Protein AF-A0A6A4ZWC2-F1 (afdb_monomer)

Organism: Aphanomyces astaci (NCBI:txid112090)

Solvent-accessible surface area (backbone atoms only — not comparable to full-atom values): 9325 Å² total; per-residue (Å²): 137,60,85,49,55,24,35,71,86,77,40,68,60,72,75,47,52,62,53,28,52,52,48,40,60,78,21,72,72,40,67,67,49,35,53,50,53,53,49,51,32,56,77,72,39,47,60,57,51,51,50,51,54,50,31,68,76,71,34,64,69,55,49,57,56,61,68,74,44,53,74,40,54,51,67,60,53,54,50,51,54,52,50,51,53,50,51,52,51,53,51,52,51,51,52,53,52,52,53,52,52,52,57,62,71,66,62,87,65,88,87,85,83,90,81,89,80,89,80,88,84,81,91,81,88,81,91,82,86,85,87,82,89,81,80,90,83,82,89,80,86,80,84,83,84,133

Sequence (146 aa):
DLGIPIYDLMYVHFKDVPRALVQRVLAEGSREKHAEITRIMEEKGINKQFDEMWFRTHGKKHQRALVQKERSPLREYSSALIIQRFLGKARLERTRRLSKSVAYDGSTKLAHPSSSQQSHRSRGEDEGDDGGCTDDQGAQEQPPPS

Foldseek 3Di:
DQQFKDWQLHDTDPLSVVVSVVLCVQQVNPPVSSVVVVVVCVVVVVVVVSVVVVCVVVHPVVVVVRVPTDIDGPVVSVVVVVVVVVVVVVVVVVVVVVVVVVVVVPPPDDDDDDDDDDDDDDDDDDDDDDDDDDDDDDDDDDDDDD

Structure (mmCIF, N/CA/C/O backbone):
data_AF-A0A6A4ZWC2-F1
#
_entry.id   AF-A0A6A4ZWC2-F1
#
loop_
_atom_site.group_PDB
_atom_site.id
_atom_site.type_symbol
_atom_site.label_atom_id
_atom_site.label_alt_id
_atom_site.label_comp_id
_atom_site.label_asym_id
_atom_site.label_entity_id
_atom_site.label_seq_id
_atom_site.pdbx_PDB_ins_code
_atom_site.Cartn_x
_atom_site.Cartn_y
_atom_site.Cartn_z
_atom_site.occupancy
_atom_site.B_iso_or_equiv
_atom_site.auth_seq_id
_atom_site.auth_comp_id
_atom_site.auth_asym_id
_atom_site.auth_atom_id
_atom_site.pdbx_PDB_model_num
ATOM 1 N N . ASP A 1 1 ? -0.376 -13.345 0.880 1.00 74.31 1 ASP A N 1
ATOM 2 C CA . ASP A 1 1 ? -0.376 -11.888 1.090 1.00 74.31 1 ASP A CA 1
ATOM 3 C C . ASP A 1 1 ? 0.117 -11.267 -0.205 1.00 74.31 1 ASP A C 1
ATOM 5 O O . ASP A 1 1 ? 0.890 -11.937 -0.874 1.00 74.31 1 ASP A O 1
ATOM 9 N N . LEU A 1 2 ? -0.395 -10.104 -0.599 1.00 79.94 2 LEU A N 1
ATOM 10 C CA . LEU A 1 2 ? -0.057 -9.444 -1.869 1.00 79.94 2 LEU A CA 1
ATOM 11 C C . LEU A 1 2 ? 0.970 -8.314 -1.696 1.00 79.94 2 LEU A C 1
ATOM 13 O O . LEU A 1 2 ? 1.425 -7.761 -2.687 1.00 79.94 2 LEU A O 1
ATOM 17 N N . GLY A 1 3 ? 1.310 -7.939 -0.455 1.00 82.56 3 GLY A N 1
ATOM 18 C CA . GLY A 1 3 ? 2.323 -6.906 -0.196 1.00 82.56 3 GLY A CA 1
ATOM 19 C C . GLY A 1 3 ? 1.956 -5.513 -0.726 1.00 82.56 3 GLY A C 1
ATOM 20 O O . GLY A 1 3 ? 2.836 -4.687 -0.949 1.00 82.56 3 GLY A O 1
ATOM 21 N N . ILE A 1 4 ? 0.666 -5.250 -0.951 1.00 88.06 4 ILE A N 1
ATOM 22 C CA . ILE A 1 4 ? 0.180 -3.973 -1.477 1.00 88.06 4 ILE A CA 1
ATOM 23 C C . ILE A 1 4 ? 0.159 -2.933 -0.341 1.00 88.06 4 ILE A C 1
ATOM 25 O O . ILE A 1 4 ? -0.474 -3.190 0.691 1.00 88.06 4 ILE A O 1
ATOM 29 N N . PRO A 1 5 ? 0.814 -1.768 -0.506 1.00 88.06 5 PRO A N 1
ATOM 30 C CA . PRO A 1 5 ? 0.767 -0.693 0.478 1.00 88.06 5 PRO A CA 1
ATOM 31 C C . PRO A 1 5 ? -0.582 0.036 0.455 1.00 88.06 5 PRO A C 1
ATOM 33 O O . PRO A 1 5 ? -1.146 0.297 -0.612 1.00 88.06 5 PRO A O 1
ATOM 36 N N . ILE A 1 6 ? -1.066 0.410 1.640 1.00 88.69 6 ILE A N 1
ATOM 37 C CA . ILE A 1 6 ? -2.195 1.326 1.811 1.00 88.69 6 ILE A CA 1
ATOM 38 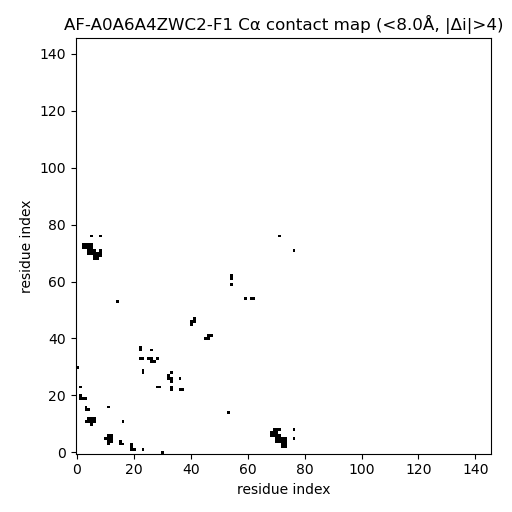C C . ILE A 1 6 ? -1.656 2.732 2.042 1.00 88.69 6 ILE A C 1
ATOM 40 O O . ILE A 1 6 ? -0.840 2.956 2.936 1.00 88.69 6 ILE A O 1
ATOM 44 N N . TYR A 1 7 ? -2.163 3.668 1.253 1.00 88.94 7 TYR A N 1
ATOM 45 C CA . TYR A 1 7 ? -1.898 5.093 1.330 1.00 88.94 7 TYR A CA 1
ATOM 46 C C . TYR A 1 7 ? -3.019 5.811 2.078 1.00 88.94 7 TYR A C 1
ATOM 48 O O . TYR A 1 7 ? -4.201 5.552 1.826 1.00 88.94 7 TYR A O 1
ATOM 56 N N . ASP A 1 8 ? -2.646 6.723 2.975 1.00 87.25 8 ASP A N 1
ATOM 57 C CA . ASP A 1 8 ? -3.573 7.520 3.798 1.00 87.25 8 ASP A CA 1
ATOM 58 C C . ASP A 1 8 ? -4.635 6.660 4.501 1.00 87.25 8 ASP A C 1
ATOM 60 O O . ASP A 1 8 ? -5.785 7.065 4.660 1.00 87.25 8 ASP A O 1
ATOM 64 N N . LEU A 1 9 ? -4.257 5.425 4.855 1.00 83.69 9 LEU A N 1
ATOM 65 C CA . LEU A 1 9 ? -5.108 4.457 5.549 1.00 83.69 9 LEU A CA 1
ATOM 66 C C . LEU A 1 9 ? -6.433 4.135 4.826 1.00 83.69 9 LEU A C 1
ATOM 68 O O . LEU A 1 9 ? -7.354 3.606 5.442 1.00 83.69 9 LEU A O 1
ATOM 72 N N . MET A 1 10 ? -6.555 4.453 3.535 1.00 85.25 10 MET A N 1
ATOM 73 C CA . MET A 1 10 ? -7.828 4.335 2.813 1.00 85.25 10 MET A CA 1
ATOM 74 C C . MET A 1 10 ? -7.674 3.908 1.356 1.00 85.25 10 MET A C 1
ATOM 76 O O . MET A 1 10 ? -8.558 3.246 0.815 1.00 85.25 10 MET A O 1
ATOM 80 N N . TYR A 1 11 ? -6.559 4.249 0.714 1.00 87.81 11 TYR A N 1
ATOM 81 C CA . TYR A 1 11 ? -6.395 4.071 -0.723 1.00 87.81 11 TYR A CA 1
ATOM 82 C C . TYR A 1 11 ? -5.279 3.096 -1.062 1.00 87.81 11 TYR A C 1
ATOM 84 O O . TYR A 1 11 ? -4.259 3.023 -0.390 1.00 87.81 11 TYR A O 1
ATOM 92 N N . VAL A 1 12 ? -5.436 2.396 -2.178 1.00 90.44 12 VAL A N 1
ATOM 93 C CA . VAL A 1 12 ? -4.344 1.676 -2.832 1.00 90.44 12 VAL A CA 1
ATOM 94 C C . VAL A 1 12 ? -4.002 2.422 -4.109 1.00 90.44 12 VAL A C 1
ATOM 96 O O . VAL A 1 12 ? -4.892 2.855 -4.841 1.00 90.44 12 VAL A O 1
ATOM 99 N N . HIS A 1 13 ? -2.713 2.580 -4.395 1.00 90.81 13 HIS A N 1
ATOM 100 C CA . HIS A 1 13 ? -2.304 3.199 -5.644 1.00 90.81 13 HIS A CA 1
ATOM 101 C C . HIS A 1 13 ? -2.423 2.201 -6.797 1.00 90.81 13 HIS A C 1
ATOM 103 O O . HIS A 1 13 ? -1.943 1.071 -6.708 1.00 90.81 13 HIS A O 1
ATOM 109 N N . PHE A 1 14 ? -3.012 2.637 -7.912 1.00 90.75 14 PHE A N 1
ATOM 110 C CA . PHE A 1 14 ? -3.343 1.755 -9.032 1.00 90.75 14 PHE A CA 1
ATOM 111 C C . PHE A 1 14 ? -2.145 0.938 -9.533 1.00 90.75 14 PHE A C 1
ATOM 113 O O . PHE A 1 14 ? -2.287 -0.262 -9.705 1.00 90.75 14 PHE A O 1
ATOM 120 N N . LYS A 1 15 ? -0.951 1.538 -9.668 1.00 90.88 15 LYS A N 1
ATOM 121 C CA . LYS A 1 15 ? 0.281 0.841 -10.104 1.00 90.88 15 LYS A CA 1
ATOM 122 C C . LYS A 1 15 ? 0.669 -0.374 -9.245 1.00 90.88 15 LYS A C 1
ATOM 124 O O . LYS A 1 15 ? 1.327 -1.289 -9.734 1.00 90.88 15 LYS A O 1
ATOM 129 N N . ASP A 1 16 ? 0.299 -0.370 -7.965 1.00 91.12 16 ASP A N 1
ATOM 130 C CA . ASP A 1 16 ? 0.708 -1.399 -7.010 1.00 91.12 16 ASP A CA 1
ATOM 131 C C . ASP A 1 16 ? -0.147 -2.667 -7.144 1.00 91.12 16 ASP A C 1
ATOM 133 O O . ASP A 1 16 ? 0.334 -3.764 -6.865 1.00 91.12 16 ASP A O 1
ATOM 137 N N . VAL A 1 17 ? -1.379 -2.540 -7.650 1.00 92.31 17 VAL A N 1
ATOM 138 C CA . VAL A 1 17 ? -2.311 -3.660 -7.850 1.00 92.31 17 VAL A CA 1
ATOM 139 C C . VAL A 1 17 ? -1.844 -4.635 -8.942 1.00 92.31 17 VAL A C 1
ATOM 141 O O . VAL A 1 17 ? -1.637 -5.806 -8.619 1.00 92.31 17 VAL A O 1
ATOM 144 N N . PRO A 1 18 ? -1.626 -4.227 -10.211 1.00 92.50 18 PRO A N 1
ATOM 145 C CA . PRO A 1 18 ? -1.188 -5.150 -11.251 1.00 92.50 18 PRO A CA 1
ATOM 146 C C . PRO A 1 18 ? 0.207 -5.707 -10.947 1.00 92.50 18 PRO A C 1
ATOM 148 O O . PRO A 1 18 ? 0.443 -6.891 -11.172 1.00 92.50 18 PRO A O 1
ATOM 151 N N . ARG A 1 19 ? 1.104 -4.907 -10.348 1.00 92.38 19 ARG A N 1
ATOM 152 C CA . ARG A 1 19 ? 2.430 -5.366 -9.905 1.00 92.38 19 ARG A CA 1
ATOM 153 C C . ARG A 1 19 ? 2.324 -6.525 -8.911 1.00 92.38 19 ARG A C 1
ATOM 155 O O . ARG A 1 19 ? 2.962 -7.557 -9.109 1.00 92.38 19 ARG A O 1
ATOM 162 N N . ALA A 1 20 ? 1.489 -6.385 -7.884 1.00 92.12 20 ALA A N 1
ATOM 163 C CA . ALA A 1 20 ? 1.277 -7.432 -6.889 1.00 92.12 20 ALA A CA 1
ATOM 164 C C . ALA A 1 20 ? 0.589 -8.679 -7.469 1.00 92.12 20 ALA A C 1
ATOM 166 O O . ALA A 1 20 ? 0.921 -9.805 -7.097 1.00 92.12 20 ALA A O 1
ATOM 167 N N . LEU A 1 21 ? -0.352 -8.504 -8.403 1.00 92.94 21 LEU A N 1
ATOM 168 C CA . LEU A 1 21 ? -0.997 -9.628 -9.084 1.00 92.94 21 LEU A 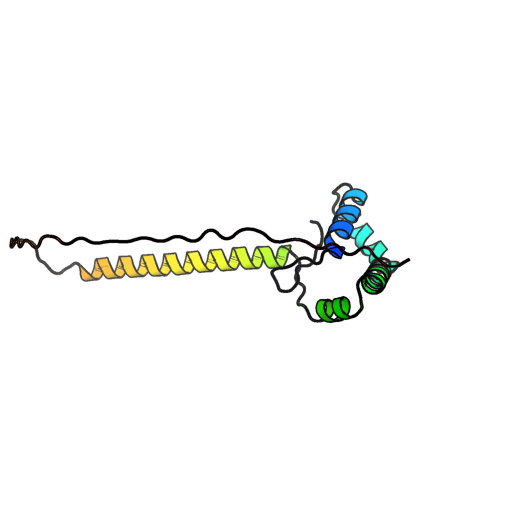CA 1
ATOM 169 C C . LEU A 1 21 ? 0.004 -10.430 -9.923 1.00 92.94 21 LEU A C 1
ATOM 171 O O . LEU A 1 21 ? 0.023 -11.655 -9.826 1.00 92.94 21 LEU A O 1
ATOM 175 N N . VAL A 1 22 ? 0.881 -9.757 -10.672 1.00 92.88 22 VAL A N 1
ATOM 176 C CA . VAL A 1 22 ? 1.951 -10.413 -11.439 1.00 92.88 22 VAL A CA 1
ATOM 177 C C . VAL A 1 22 ? 2.901 -11.167 -10.510 1.00 92.88 22 VAL A C 1
ATOM 179 O O . VAL A 1 22 ? 3.161 -12.346 -10.736 1.00 92.88 22 VAL A O 1
ATOM 182 N N . GLN A 1 23 ? 3.361 -10.538 -9.423 1.00 92.38 23 GLN A N 1
ATOM 183 C CA . GLN A 1 23 ? 4.217 -11.200 -8.429 1.00 92.38 23 GLN A CA 1
ATOM 184 C C . GLN A 1 23 ? 3.551 -12.447 -7.836 1.00 92.38 23 GLN A C 1
ATOM 186 O O . GLN A 1 23 ? 4.202 -13.478 -7.688 1.00 92.38 23 GLN A O 1
ATOM 191 N N . ARG A 1 24 ? 2.245 -12.396 -7.549 1.00 92.12 24 ARG A N 1
ATOM 192 C CA . ARG A 1 24 ? 1.491 -13.552 -7.047 1.00 92.12 24 ARG A CA 1
ATOM 193 C C . ARG A 1 24 ? 1.403 -14.692 -8.055 1.00 92.12 24 ARG A C 1
ATOM 195 O O . ARG A 1 24 ? 1.511 -15.845 -7.640 1.00 92.12 24 ARG A O 1
ATOM 202 N N . VAL A 1 25 ? 1.165 -14.379 -9.329 1.00 93.75 25 VAL A N 1
ATOM 203 C CA . VAL A 1 25 ? 1.107 -15.379 -10.405 1.00 93.75 25 VAL A CA 1
ATOM 204 C C . VAL A 1 25 ? 2.472 -16.041 -10.571 1.00 93.75 25 VAL A C 1
ATOM 206 O O . VAL A 1 25 ? 2.547 -17.264 -10.550 1.00 93.75 25 VAL A O 1
ATOM 209 N N . LEU A 1 26 ? 3.551 -15.252 -10.624 1.00 92.44 26 LEU A N 1
ATOM 210 C CA . LEU A 1 26 ? 4.926 -15.762 -10.706 1.00 92.44 26 LEU A CA 1
ATOM 211 C C . LEU A 1 26 ? 5.325 -16.592 -9.480 1.00 92.44 26 LEU A C 1
ATOM 213 O O . LEU A 1 26 ? 6.068 -17.562 -9.590 1.00 92.44 26 LEU A O 1
ATOM 217 N N . ALA A 1 27 ? 4.821 -16.225 -8.304 1.00 93.38 27 ALA A N 1
ATOM 218 C CA . ALA A 1 27 ? 5.047 -16.973 -7.079 1.00 93.38 27 ALA A CA 1
ATOM 219 C C . ALA A 1 27 ? 4.193 -18.249 -6.976 1.00 93.38 27 ALA A C 1
ATOM 221 O O . ALA A 1 27 ? 4.378 -19.003 -6.021 1.00 93.38 27 ALA A O 1
ATOM 222 N N . GLU A 1 28 ? 3.234 -18.478 -7.884 1.00 92.44 28 GLU A N 1
ATOM 223 C CA . GLU A 1 28 ? 2.262 -19.587 -7.833 1.00 92.44 28 GLU A CA 1
ATOM 224 C C . GLU A 1 28 ? 1.524 -19.672 -6.479 1.00 92.44 28 GLU A C 1
ATOM 226 O O . GLU A 1 28 ? 1.126 -20.736 -6.010 1.00 92.44 28 GLU A O 1
ATOM 231 N N . GLY A 1 29 ? 1.379 -18.535 -5.792 1.00 84.94 29 GLY A N 1
ATOM 232 C CA . GLY A 1 29 ? 0.822 -18.468 -4.438 1.00 84.94 29 GLY A CA 1
ATOM 233 C C . GLY A 1 29 ? 1.761 -18.893 -3.294 1.00 84.94 29 GLY A C 1
ATOM 234 O O . GLY A 1 29 ? 1.368 -18.754 -2.133 1.00 84.94 29 GLY A O 1
ATOM 235 N N . SER A 1 30 ? 2.992 -19.341 -3.570 1.00 93.19 30 SER A N 1
ATOM 236 C CA . SER A 1 30 ? 3.996 -19.651 -2.541 1.00 93.19 30 SER A CA 1
ATOM 237 C C . SER A 1 30 ? 4.572 -18.383 -1.904 1.00 93.19 30 SER A C 1
ATOM 239 O O . SER A 1 30 ? 4.993 -17.448 -2.586 1.00 93.19 30 SER A O 1
ATOM 241 N N . ARG A 1 31 ? 4.630 -18.356 -0.566 1.00 89.44 31 ARG A N 1
ATOM 242 C CA . ARG A 1 31 ? 5.181 -17.218 0.192 1.00 89.44 31 ARG A CA 1
ATOM 243 C C . ARG A 1 31 ? 6.692 -17.082 0.044 1.00 89.44 31 ARG A C 1
ATOM 245 O O . ARG A 1 31 ? 7.181 -15.961 -0.018 1.00 89.44 31 ARG A O 1
ATOM 252 N N . GLU A 1 32 ? 7.406 -18.199 -0.013 1.00 92.88 32 GLU A N 1
ATOM 253 C CA . GLU A 1 32 ? 8.866 -18.216 -0.150 1.00 92.88 32 GLU A CA 1
ATOM 254 C C . GLU A 1 32 ? 9.276 -17.675 -1.520 1.00 92.88 32 GLU A C 1
ATOM 256 O O . GLU A 1 32 ? 10.081 -16.750 -1.602 1.00 92.88 32 GLU A O 1
ATOM 261 N N . LYS A 1 33 ? 8.619 -18.158 -2.587 1.00 92.88 33 LYS A N 1
ATOM 262 C CA . LYS A 1 33 ? 8.813 -17.636 -3.947 1.00 92.88 33 LYS A CA 1
ATOM 263 C C . LYS A 1 33 ? 8.486 -16.147 -4.019 1.00 92.88 33 LYS A C 1
ATOM 265 O O . LYS A 1 33 ? 9.232 -15.389 -4.624 1.00 92.88 33 LYS A O 1
ATOM 270 N N . HIS A 1 34 ? 7.399 -15.714 -3.379 1.00 92.19 34 HIS A N 1
ATOM 271 C CA . HIS A 1 34 ? 7.034 -14.299 -3.345 1.00 92.19 34 HIS A CA 1
ATOM 272 C C . HIS A 1 34 ? 8.113 -13.443 -2.669 1.00 92.19 34 HIS A C 1
ATOM 274 O O . HIS A 1 34 ? 8.453 -12.386 -3.190 1.00 92.19 34 HIS A O 1
ATOM 280 N N . ALA A 1 35 ? 8.651 -13.876 -1.525 1.00 91.69 35 ALA A N 1
ATOM 281 C CA . ALA A 1 35 ? 9.711 -13.148 -0.829 1.00 91.69 35 ALA A CA 1
ATOM 282 C C . ALA A 1 35 ? 10.985 -13.049 -1.683 1.00 91.69 35 ALA A C 1
ATOM 284 O O . ALA A 1 35 ? 11.579 -11.975 -1.775 1.00 91.69 35 ALA A O 1
ATOM 285 N N . GLU A 1 36 ? 11.352 -14.135 -2.365 1.00 94.06 36 GLU A N 1
ATOM 286 C CA . GLU A 1 36 ? 12.513 -14.157 -3.254 1.00 94.06 36 GLU A CA 1
ATO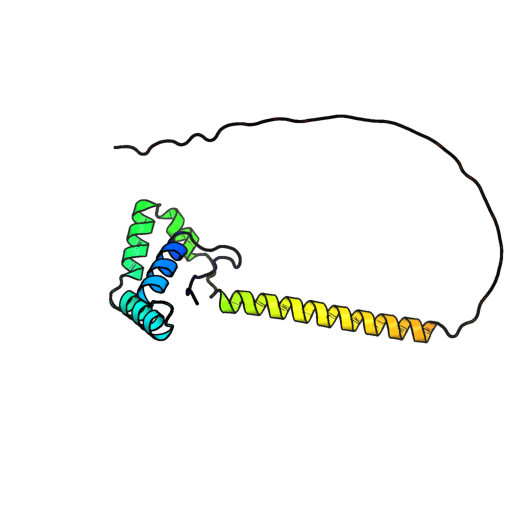M 287 C C . GLU A 1 36 ? 12.311 -13.261 -4.486 1.00 94.06 36 GLU A C 1
ATOM 289 O O . GLU A 1 36 ? 13.183 -12.463 -4.818 1.00 94.06 36 GLU A O 1
ATOM 294 N N . ILE A 1 37 ? 11.132 -13.298 -5.117 1.00 92.44 37 ILE A N 1
ATOM 295 C CA . ILE A 1 37 ? 10.787 -12.404 -6.233 1.00 92.44 37 ILE A CA 1
ATOM 296 C C . ILE A 1 37 ? 10.867 -10.939 -5.792 1.00 92.44 37 ILE A C 1
ATOM 298 O O . ILE A 1 37 ? 11.475 -10.126 -6.487 1.00 92.44 37 ILE A O 1
ATOM 302 N N . THR A 1 38 ? 10.290 -10.591 -4.637 1.00 91.12 38 THR A N 1
ATOM 303 C CA . THR A 1 38 ? 10.369 -9.229 -4.090 1.00 91.12 38 THR A CA 1
ATOM 304 C C . THR A 1 38 ? 11.824 -8.806 -3.891 1.00 91.12 38 THR A C 1
ATOM 306 O O . THR A 1 38 ? 12.210 -7.736 -4.363 1.00 91.12 38 THR A O 1
ATOM 309 N N . ARG A 1 39 ? 12.644 -9.663 -3.275 1.00 93.38 39 ARG A N 1
ATOM 310 C CA . ARG A 1 39 ? 14.067 -9.403 -3.037 1.00 93.38 39 ARG A CA 1
ATOM 311 C C . ARG A 1 39 ? 14.838 -9.187 -4.340 1.00 93.38 39 ARG A C 1
ATOM 313 O O . ARG A 1 39 ? 15.571 -8.209 -4.452 1.00 93.38 39 ARG A O 1
ATOM 320 N N . ILE A 1 40 ? 14.646 -10.051 -5.338 1.00 94.69 40 ILE A N 1
ATOM 321 C CA . ILE A 1 40 ? 15.296 -9.927 -6.651 1.00 94.69 40 ILE A CA 1
ATOM 322 C C . ILE A 1 40 ? 14.876 -8.621 -7.336 1.00 94.69 40 ILE A C 1
ATOM 324 O O . ILE A 1 40 ? 15.715 -7.915 -7.896 1.00 94.69 40 ILE A O 1
ATOM 328 N N . MET A 1 41 ? 13.590 -8.262 -7.281 1.00 92.62 41 MET A N 1
ATOM 329 C CA . MET A 1 41 ? 13.092 -7.016 -7.872 1.00 92.62 41 MET A CA 1
ATOM 330 C C . MET A 1 41 ? 13.671 -5.763 -7.205 1.00 92.62 41 MET A C 1
ATOM 332 O O . MET A 1 41 ? 13.861 -4.749 -7.8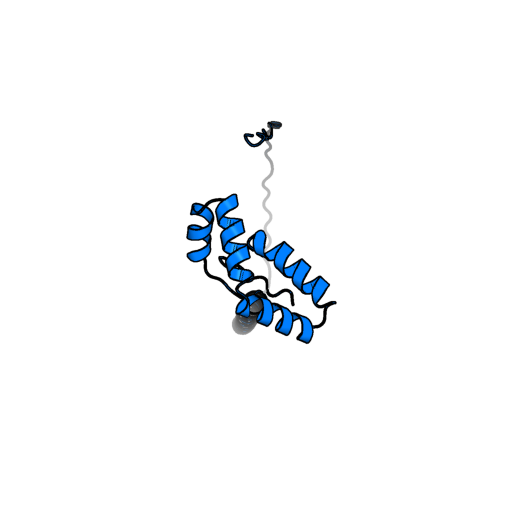82 1.00 92.62 41 MET A O 1
ATOM 336 N N . GLU A 1 42 ? 13.951 -5.817 -5.905 1.00 91.62 42 GLU A N 1
ATOM 337 C CA . GLU A 1 42 ? 14.627 -4.746 -5.173 1.00 91.62 42 GLU A CA 1
ATOM 338 C C . GLU A 1 42 ? 16.119 -4.686 -5.512 1.00 91.62 42 GLU A C 1
ATOM 340 O O . GLU A 1 42 ? 16.606 -3.622 -5.893 1.00 91.62 42 GLU A O 1
ATOM 345 N N . GLU A 1 43 ? 16.822 -5.821 -5.468 1.00 94.81 43 GLU A N 1
ATOM 346 C CA . GLU A 1 43 ? 18.257 -5.916 -5.769 1.00 94.81 43 GLU A CA 1
ATOM 347 C C . GLU A 1 43 ? 18.575 -5.445 -7.194 1.00 94.81 43 GLU A C 1
ATOM 349 O O . GLU A 1 43 ? 19.524 -4.696 -7.419 1.00 94.81 43 GLU A O 1
ATOM 354 N N . LYS A 1 44 ? 17.756 -5.849 -8.172 1.00 94.75 44 LYS A N 1
ATOM 355 C CA . LYS A 1 44 ? 17.916 -5.448 -9.577 1.00 94.75 44 LYS A CA 1
ATOM 356 C C . LYS A 1 44 ? 17.361 -4.053 -9.875 1.00 94.75 44 LYS A C 1
ATOM 358 O O . LYS A 1 44 ? 17.441 -3.600 -11.014 1.00 94.75 44 LYS A O 1
ATOM 363 N N . GLY A 1 45 ? 16.774 -3.370 -8.890 1.00 91.75 45 GLY A N 1
ATOM 364 C CA . GLY A 1 45 ? 16.193 -2.040 -9.067 1.00 91.75 45 GLY A CA 1
ATOM 365 C C . GLY A 1 45 ? 14.959 -2.002 -9.979 1.00 91.75 45 GLY A C 1
ATOM 366 O O . GLY A 1 45 ? 14.556 -0.920 -10.406 1.00 91.75 45 GLY A O 1
ATOM 367 N N . ILE A 1 46 ? 14.329 -3.148 -10.256 1.00 91.50 46 ILE A N 1
ATOM 368 C CA . ILE A 1 46 ? 13.142 -3.261 -11.121 1.00 91.50 46 ILE A CA 1
ATOM 369 C C . ILE A 1 46 ? 11.987 -2.438 -10.546 1.00 91.50 46 ILE A C 1
ATOM 371 O O . ILE A 1 46 ? 11.308 -1.729 -11.285 1.00 91.50 46 ILE A O 1
ATOM 375 N N . ASN A 1 47 ? 11.802 -2.462 -9.221 1.00 89.69 47 ASN A N 1
ATOM 376 C CA . ASN A 1 47 ? 10.778 -1.652 -8.552 1.00 89.69 47 ASN A CA 1
ATOM 377 C C . ASN A 1 47 ? 10.971 -0.149 -8.818 1.00 89.69 47 ASN A C 1
ATOM 379 O O . ASN A 1 47 ? 10.010 0.561 -9.105 1.00 89.69 47 ASN A O 1
ATOM 383 N N . LYS A 1 48 ? 12.220 0.329 -8.773 1.00 90.12 48 LYS A N 1
ATOM 384 C CA . LYS A 1 48 ? 12.553 1.734 -9.028 1.00 90.12 48 LYS A CA 1
ATOM 385 C C . LYS A 1 48 ? 12.321 2.103 -10.495 1.00 90.12 48 LYS A C 1
ATOM 387 O O . LYS A 1 48 ? 11.701 3.125 -10.766 1.00 90.12 48 LYS A O 1
ATOM 392 N N . GLN A 1 49 ? 12.765 1.261 -11.428 1.00 91.88 49 GLN A N 1
ATOM 393 C CA . GLN A 1 49 ? 12.574 1.495 -12.863 1.00 91.88 49 GLN A CA 1
ATOM 394 C C . GLN A 1 49 ? 11.093 1.499 -13.259 1.00 91.88 49 GLN A C 1
ATOM 396 O O . GLN A 1 49 ? 10.664 2.347 -14.041 1.00 91.88 49 GLN A O 1
ATOM 401 N N . PHE A 1 50 ? 10.301 0.582 -12.699 1.00 90.31 50 PHE A N 1
ATOM 402 C CA . PHE A 1 50 ? 8.857 0.546 -12.907 1.00 90.31 50 PHE A CA 1
ATOM 403 C C . PHE A 1 50 ? 8.194 1.839 -12.423 1.00 90.31 50 PHE A C 1
ATOM 405 O O . PHE A 1 50 ? 7.425 2.458 -13.158 1.00 90.31 50 PHE A O 1
ATOM 412 N N . ASP A 1 51 ? 8.544 2.286 -11.216 1.00 89.38 51 ASP A N 1
ATOM 413 C CA . ASP A 1 51 ? 8.041 3.535 -10.654 1.00 89.38 51 ASP A CA 1
ATOM 414 C C . ASP A 1 51 ? 8.412 4.744 -11.520 1.00 89.38 51 ASP A C 1
ATOM 416 O O . ASP A 1 51 ? 7.558 5.575 -11.831 1.00 89.38 51 ASP A O 1
ATOM 420 N N . GLU A 1 52 ? 9.664 4.834 -11.960 1.00 90.19 52 GLU A N 1
ATOM 421 C CA . GLU A 1 52 ? 10.131 5.901 -12.846 1.00 90.19 52 GLU A CA 1
ATOM 422 C C . GLU A 1 52 ? 9.381 5.911 -14.183 1.00 90.19 52 GLU A C 1
ATOM 424 O O . GLU A 1 52 ? 8.933 6.971 -14.630 1.00 90.19 52 GLU A O 1
ATOM 429 N N . MET A 1 53 ? 9.185 4.743 -14.801 1.00 91.50 53 MET A N 1
ATOM 430 C CA . MET A 1 53 ? 8.431 4.605 -16.049 1.00 91.50 53 MET A CA 1
ATOM 431 C C . MET A 1 53 ? 6.965 5.019 -15.874 1.00 91.50 53 MET A C 1
ATOM 433 O O . MET A 1 53 ? 6.420 5.748 -16.710 1.00 91.50 53 MET A O 1
ATOM 437 N N . TRP A 1 54 ? 6.347 4.610 -14.764 1.00 90.50 54 TRP A N 1
ATOM 438 C CA . TRP A 1 54 ? 4.984 4.991 -14.411 1.00 90.50 54 TRP A CA 1
ATOM 439 C C . TRP A 1 54 ? 4.849 6.513 -14.294 1.00 90.50 54 TRP A C 1
ATOM 441 O O . TRP A 1 54 ? 3.985 7.123 -14.924 1.00 90.50 54 TRP A O 1
ATOM 451 N N . PHE A 1 55 ? 5.733 7.158 -13.529 1.00 89.12 55 PHE A N 1
ATOM 452 C CA . PHE A 1 55 ? 5.668 8.605 -13.304 1.00 89.12 55 PHE A CA 1
ATOM 453 C C . PHE A 1 55 ? 6.100 9.437 -14.511 1.00 89.12 55 PHE A C 1
ATOM 455 O O . PHE A 1 55 ? 5.656 10.579 -14.647 1.00 89.12 55 PHE A O 1
ATOM 462 N N . ARG A 1 56 ? 6.919 8.882 -15.411 1.00 89.19 56 ARG A N 1
ATOM 463 C CA . ARG A 1 56 ? 7.205 9.504 -16.708 1.00 89.19 56 ARG A CA 1
ATOM 464 C C . ARG A 1 56 ? 5.945 9.595 -17.568 1.00 89.19 56 ARG A C 1
ATOM 466 O O . ARG A 1 56 ? 5.732 10.624 -18.195 1.00 89.19 56 ARG A O 1
ATOM 473 N N . THR A 1 57 ? 5.118 8.553 -17.550 1.00 88.25 57 THR A N 1
ATOM 474 C CA . THR A 1 57 ? 3.906 8.449 -18.378 1.00 88.25 57 THR A CA 1
ATOM 475 C C . THR A 1 57 ? 2.719 9.204 -17.770 1.00 88.25 57 THR A C 1
ATOM 477 O O . THR A 1 57 ? 1.978 9.867 -18.484 1.00 88.25 57 THR A O 1
ATOM 480 N N . HIS A 1 58 ? 2.559 9.161 -16.444 1.00 84.56 58 HIS A N 1
ATOM 481 C CA . HIS A 1 58 ? 1.391 9.723 -15.744 1.00 84.56 58 HIS A CA 1
ATOM 482 C C . HIS A 1 58 ? 1.664 11.039 -14.992 1.00 84.56 58 HIS A C 1
ATOM 484 O O . HIS A 1 58 ? 0.771 11.609 -14.366 1.00 84.56 58 HIS A O 1
ATOM 490 N N . GLY A 1 59 ? 2.895 11.550 -15.065 1.00 85.50 59 GLY A N 1
ATOM 491 C CA . GLY A 1 59 ? 3.264 12.883 -14.600 1.00 85.50 59 GLY A CA 1
ATOM 492 C C . GLY A 1 59 ? 3.884 12.947 -13.197 1.00 85.50 59 GLY A C 1
ATOM 493 O O . GLY A 1 59 ? 3.461 12.308 -12.231 1.00 85.50 59 GLY A O 1
ATOM 494 N N . LYS A 1 60 ? 4.874 13.839 -13.057 1.00 79.62 60 LYS A N 1
ATOM 495 C CA . LYS A 1 60 ? 5.670 14.041 -11.828 1.00 79.62 60 LYS A CA 1
ATOM 496 C C . LYS A 1 60 ? 4.879 14.628 -10.650 1.00 79.62 60 LYS A C 1
ATOM 498 O O . LYS A 1 60 ? 5.291 14.477 -9.501 1.00 79.62 60 LYS A O 1
ATOM 503 N N . LYS A 1 61 ? 3.737 15.284 -10.899 1.00 79.25 61 LYS A N 1
ATOM 504 C CA . LYS A 1 61 ? 2.838 15.777 -9.835 1.00 79.25 61 LYS A CA 1
ATOM 505 C C . LYS A 1 61 ? 2.286 14.612 -9.005 1.00 79.25 61 LYS A C 1
ATOM 507 O O . LYS A 1 61 ? 2.260 14.699 -7.781 1.00 79.25 61 LYS A O 1
ATOM 512 N N . HIS A 1 62 ? 1.932 13.511 -9.670 1.00 78.88 62 HIS A N 1
ATOM 513 C CA . HIS A 1 62 ? 1.425 12.298 -9.029 1.00 78.88 62 HIS A CA 1
ATOM 514 C C . HIS A 1 62 ? 2.488 11.648 -8.133 1.00 78.88 62 HIS A C 1
ATOM 516 O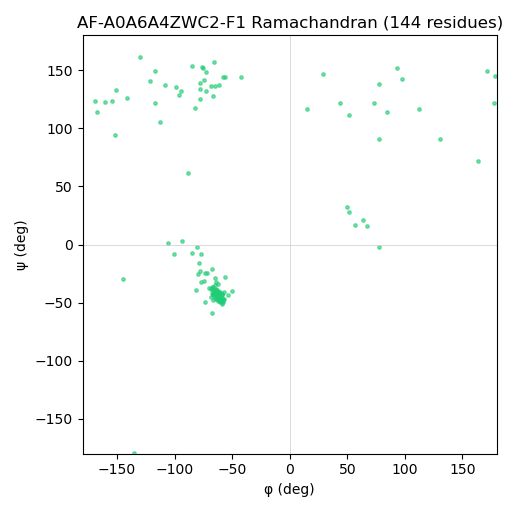 O . HIS A 1 62 ? 2.196 11.247 -7.011 1.00 78.88 62 HIS A O 1
ATOM 522 N N . GLN A 1 63 ? 3.746 11.634 -8.588 1.00 81.75 63 GLN A N 1
ATOM 523 C CA . GLN A 1 63 ? 4.880 11.144 -7.803 1.00 81.75 63 GLN A CA 1
ATOM 524 C C . GLN A 1 63 ? 5.050 11.913 -6.491 1.00 81.75 63 GLN A C 1
ATOM 526 O O . GLN A 1 63 ? 5.152 11.304 -5.431 1.00 81.75 63 GLN A O 1
ATOM 531 N N . ARG A 1 64 ? 5.059 13.252 -6.551 1.00 80.19 64 ARG A N 1
ATOM 532 C CA . ARG A 1 64 ? 5.232 14.100 -5.359 1.00 80.19 64 ARG A CA 1
ATOM 533 C C . ARG A 1 64 ? 4.105 13.892 -4.353 1.00 80.19 64 ARG A C 1
ATOM 535 O O . ARG A 1 64 ? 4.386 13.733 -3.170 1.00 80.19 64 ARG A O 1
ATOM 542 N N . ALA A 1 65 ? 2.862 13.823 -4.831 1.00 78.56 65 ALA A N 1
ATOM 543 C CA . ALA A 1 65 ? 1.714 13.521 -3.984 1.00 78.56 65 ALA A CA 1
ATOM 544 C C . ALA A 1 65 ? 1.857 12.146 -3.311 1.00 78.56 65 ALA A C 1
ATOM 546 O O . ALA A 1 65 ? 1.624 12.023 -2.118 1.00 78.56 65 ALA A O 1
ATOM 547 N N . LEU A 1 66 ? 2.305 11.119 -4.041 1.00 81.25 66 LEU A N 1
ATOM 548 C CA . LEU A 1 66 ? 2.440 9.758 -3.510 1.00 81.25 66 LEU A CA 1
ATOM 549 C C . LEU A 1 66 ? 3.600 9.577 -2.516 1.00 81.25 66 LEU A C 1
ATOM 551 O O . LEU A 1 66 ? 3.589 8.652 -1.702 1.00 81.25 66 LEU A O 1
ATOM 555 N N . VAL A 1 67 ? 4.632 10.417 -2.597 1.00 81.25 67 VAL A N 1
ATOM 556 C CA . VAL A 1 67 ? 5.757 10.410 -1.646 1.00 81.25 67 VAL A CA 1
ATOM 557 C C . VAL A 1 67 ? 5.354 11.017 -0.303 1.00 81.25 67 VAL A C 1
ATOM 559 O O . VAL A 1 67 ? 5.857 10.582 0.725 1.00 81.25 67 VAL A O 1
ATOM 562 N N . GLN A 1 68 ? 4.438 11.986 -0.305 1.00 82.25 68 GLN A N 1
ATOM 563 C CA . GLN A 1 68 ? 3.974 12.659 0.913 1.00 82.25 68 GLN A CA 1
ATOM 564 C C . GLN A 1 68 ? 2.941 11.847 1.708 1.00 82.25 68 GLN A C 1
ATOM 566 O O . GLN A 1 68 ? 2.687 12.162 2.865 1.00 82.25 68 GLN A O 1
ATOM 571 N N . LYS A 1 69 ? 2.343 10.823 1.093 1.00 83.81 69 LYS A N 1
ATOM 572 C CA . LYS A 1 69 ? 1.316 9.985 1.717 1.00 83.81 69 LYS A CA 1
ATOM 573 C C . LYS A 1 69 ? 1.926 8.962 2.668 1.00 83.81 69 LYS A C 1
ATOM 575 O O . LYS A 1 69 ? 2.929 8.321 2.342 1.00 83.81 69 LYS A O 1
ATOM 580 N N . GLU A 1 70 ? 1.269 8.767 3.805 1.00 85.00 70 GLU A N 1
ATOM 581 C CA . GLU A 1 70 ? 1.615 7.714 4.759 1.00 85.00 70 GLU A CA 1
ATOM 582 C C . GLU A 1 70 ? 1.385 6.341 4.120 1.00 85.00 70 GLU A C 1
ATOM 584 O O . GLU A 1 70 ? 0.368 6.131 3.458 1.00 85.00 70 GLU A O 1
ATOM 589 N N . ARG A 1 71 ? 2.326 5.409 4.312 1.00 87.69 71 ARG A N 1
ATOM 590 C CA . ARG A 1 71 ? 2.247 4.045 3.780 1.00 87.69 71 ARG A CA 1
ATOM 591 C C . ARG A 1 71 ? 2.192 3.058 4.927 1.00 87.69 71 ARG A C 1
ATOM 593 O O . ARG A 1 71 ? 3.127 2.989 5.717 1.00 87.69 71 ARG A O 1
ATOM 600 N N . SER A 1 72 ? 1.139 2.254 4.960 1.00 84.31 72 SER A N 1
ATOM 601 C CA . SER A 1 72 ? 1.005 1.154 5.911 1.00 84.31 72 SER A CA 1
ATOM 602 C C . SER A 1 72 ? 0.846 -0.178 5.175 1.00 84.31 72 SER A C 1
ATOM 604 O O . SER A 1 72 ? 0.167 -0.248 4.141 1.00 84.31 72 SER A O 1
ATOM 606 N N . PRO A 1 73 ? 1.460 -1.264 5.667 1.00 86.62 73 PRO A N 1
ATOM 607 C CA . PRO A 1 73 ? 1.137 -2.605 5.208 1.00 86.62 73 PRO A CA 1
ATOM 608 C C . PRO A 1 73 ? -0.334 -2.935 5.492 1.00 86.62 73 PRO A C 1
ATOM 610 O O . PRO A 1 73 ? -0.832 -2.706 6.595 1.00 86.62 73 PRO A O 1
ATOM 613 N N . LEU A 1 74 ? -1.021 -3.562 4.530 1.00 85.38 74 LEU A N 1
ATOM 614 C CA . LEU A 1 74 ? -2.431 -3.966 4.660 1.00 85.38 74 LEU A CA 1
ATOM 615 C C . LEU A 1 74 ? -2.717 -4.746 5.956 1.00 85.38 74 LEU A C 1
ATOM 617 O O . LEU A 1 74 ? -3.746 -4.541 6.601 1.00 85.38 74 LEU A O 1
ATOM 621 N N . ARG A 1 75 ? -1.802 -5.637 6.355 1.00 85.38 75 ARG A N 1
ATOM 622 C CA . ARG A 1 75 ? -1.933 -6.424 7.587 1.00 85.38 75 ARG A CA 1
ATOM 623 C C . ARG A 1 75 ? -2.004 -5.548 8.832 1.00 85.38 75 ARG A C 1
ATOM 625 O O . ARG A 1 75 ? -2.889 -5.771 9.651 1.00 85.38 75 ARG A O 1
ATOM 632 N N . GLU A 1 76 ? -1.115 -4.568 8.947 1.00 86.62 76 GLU A N 1
ATOM 633 C CA . GLU A 1 76 ? -1.046 -3.654 10.093 1.00 86.62 76 GLU A CA 1
ATOM 634 C C . GLU A 1 76 ? -2.281 -2.760 10.165 1.00 86.62 76 GLU A C 1
ATOM 636 O O . GLU A 1 76 ? -2.884 -2.605 11.225 1.00 86.62 76 GLU A O 1
ATOM 641 N N . TYR A 1 77 ? -2.726 -2.251 9.018 1.00 85.94 77 TYR A N 1
ATOM 642 C CA . TYR A 1 77 ? -3.963 -1.485 8.941 1.00 85.94 77 TYR A CA 1
ATOM 643 C C . TYR A 1 77 ? -5.181 -2.313 9.383 1.00 85.94 77 TYR A C 1
ATOM 645 O O . TYR A 1 77 ? -5.968 -1.894 10.235 1.00 85.94 77 TYR A O 1
ATOM 653 N N . SER A 1 78 ? -5.323 -3.531 8.847 1.00 85.81 78 SER A N 1
ATOM 654 C CA . SER A 1 78 ? -6.458 -4.402 9.170 1.00 85.81 78 SER A CA 1
ATOM 655 C C . SER A 1 78 ? -6.476 -4.827 10.642 1.00 85.81 78 SER A C 1
ATOM 657 O O . SER A 1 78 ? -7.541 -4.850 11.264 1.00 85.81 78 SER A O 1
ATOM 659 N N . SER A 1 79 ? -5.311 -5.120 11.227 1.00 88.19 79 SER A N 1
ATOM 660 C CA . SER A 1 79 ? -5.211 -5.490 12.637 1.00 88.19 79 SER A CA 1
ATOM 661 C C . SER A 1 79 ? -5.549 -4.306 13.541 1.00 88.19 79 SER A C 1
ATOM 663 O O . SER A 1 79 ? -6.314 -4.484 14.491 1.00 88.19 79 SER A O 1
ATOM 665 N N . ALA A 1 80 ? -5.083 -3.097 13.211 1.00 89.75 80 ALA A N 1
ATOM 666 C CA . ALA A 1 80 ? -5.424 -1.879 13.940 1.00 89.75 80 ALA A CA 1
ATOM 667 C C . ALA A 1 80 ? -6.943 -1.646 13.982 1.00 89.75 80 ALA A C 1
ATOM 669 O O . ALA A 1 80 ? -7.496 -1.445 15.066 1.00 89.75 80 ALA A O 1
ATOM 670 N N . LEU A 1 81 ? -7.642 -1.770 12.847 1.00 90.44 81 LEU A N 1
ATOM 671 C CA . LEU A 1 81 ? -9.102 -1.628 12.794 1.00 90.44 81 LEU A CA 1
ATOM 672 C C . LEU A 1 81 ? -9.832 -2.672 13.649 1.00 90.44 81 LEU A C 1
ATOM 674 O O . LEU A 1 81 ? -10.787 -2.347 14.363 1.00 90.44 81 LEU A O 1
ATOM 678 N N . ILE A 1 82 ? -9.392 -3.932 13.597 1.00 93.25 82 ILE A N 1
ATOM 679 C CA . ILE A 1 82 ? -9.984 -5.014 14.396 1.00 93.25 82 ILE A CA 1
ATOM 680 C C . ILE A 1 82 ? -9.809 -4.722 15.890 1.00 93.25 82 ILE A C 1
ATOM 682 O O . ILE A 1 82 ? -10.777 -4.810 16.650 1.00 93.25 82 ILE A O 1
ATOM 686 N N . ILE A 1 83 ? -8.603 -4.326 16.303 1.00 94.31 83 ILE A N 1
ATOM 687 C CA . ILE A 1 83 ? -8.280 -3.993 17.694 1.00 94.31 83 ILE A CA 1
ATOM 688 C C . ILE A 1 83 ? -9.101 -2.787 18.165 1.00 94.31 83 ILE A C 1
ATOM 690 O O . ILE A 1 83 ? -9.720 -2.847 19.229 1.00 94.31 83 ILE A O 1
ATOM 694 N N . GLN A 1 84 ? -9.175 -1.719 17.367 1.00 94.00 84 GLN A N 1
ATOM 695 C CA . GLN A 1 84 ? -9.977 -0.533 17.675 1.00 94.00 84 GLN A CA 1
ATOM 696 C C . GLN A 1 84 ? -11.453 -0.888 17.870 1.00 94.00 84 GLN A C 1
ATOM 698 O O . GLN A 1 84 ? -12.065 -0.500 18.870 1.00 94.00 84 GLN A O 1
ATOM 703 N N . ARG A 1 85 ? -12.026 -1.687 16.962 1.00 94.44 85 ARG A N 1
ATOM 704 C CA . ARG A 1 85 ? -13.424 -2.123 17.053 1.00 94.44 85 ARG A CA 1
ATOM 705 C C . ARG A 1 85 ? -13.669 -2.999 18.278 1.00 94.44 85 ARG A C 1
ATOM 707 O O . ARG A 1 85 ? -14.698 -2.851 18.941 1.00 94.44 85 ARG A O 1
ATOM 714 N N . PHE A 1 86 ? -12.740 -3.900 18.585 1.00 96.19 86 PHE A N 1
ATOM 715 C CA . PHE A 1 86 ? -12.814 -4.754 19.765 1.00 96.19 86 PHE A CA 1
ATOM 716 C C . PHE A 1 86 ? -12.796 -3.928 21.057 1.00 96.19 86 PHE A C 1
ATOM 718 O O . PHE A 1 86 ? -13.682 -4.084 21.897 1.00 96.19 86 PHE A O 1
ATOM 725 N N . LEU A 1 87 ? -11.854 -2.990 21.184 1.00 96.19 87 LEU A N 1
ATOM 726 C CA . LEU A 1 87 ? -11.758 -2.087 22.333 1.00 96.19 87 LEU A CA 1
ATOM 727 C C . LEU A 1 87 ? -13.005 -1.210 22.482 1.00 96.19 87 LEU A C 1
ATOM 729 O O . LEU A 1 87 ? -13.499 -1.039 23.597 1.00 96.19 87 LEU A O 1
ATOM 733 N N . GLY A 1 88 ? -13.548 -0.697 21.375 1.00 94.75 88 GLY A N 1
ATOM 734 C CA . GLY A 1 88 ? -14.798 0.066 21.374 1.00 94.75 88 GLY A CA 1
ATOM 735 C C . GLY A 1 88 ? -15.968 -0.743 21.939 1.00 94.75 88 GLY A C 1
ATOM 736 O O . GLY A 1 88 ? -16.660 -0.283 22.849 1.00 94.75 88 GLY A O 1
ATOM 737 N N . LYS A 1 89 ? -16.140 -1.989 21.478 1.00 93.81 89 LYS A N 1
ATOM 738 C CA . LYS A 1 89 ? -17.168 -2.905 22.003 1.00 93.81 89 LYS A CA 1
ATOM 739 C C . LYS A 1 89 ? -16.949 -3.242 23.478 1.00 93.81 89 LYS A C 1
ATOM 741 O O . LYS A 1 89 ? -17.903 -3.220 24.250 1.00 93.81 89 LYS A O 1
ATOM 746 N N . ALA A 1 90 ? -15.710 -3.524 23.878 1.00 94.06 90 ALA A N 1
ATOM 747 C CA . ALA A 1 90 ? -15.376 -3.854 25.262 1.00 94.06 90 ALA A CA 1
ATOM 748 C C . ALA A 1 90 ? -15.678 -2.688 26.220 1.00 94.06 90 ALA A C 1
ATOM 750 O O . ALA A 1 90 ? -16.238 -2.898 27.296 1.00 94.06 90 ALA A O 1
ATOM 751 N N . ARG A 1 91 ? -15.362 -1.450 25.816 1.00 93.12 91 ARG A N 1
ATOM 752 C CA . ARG A 1 91 ? -15.686 -0.236 26.581 1.00 93.12 91 ARG A CA 1
ATOM 753 C C . ARG A 1 91 ? -17.196 -0.024 26.694 1.00 93.12 91 ARG A C 1
ATOM 755 O O . ARG A 1 91 ? -17.677 0.209 27.798 1.00 93.12 91 ARG A O 1
ATOM 762 N N . LEU A 1 92 ? -17.939 -0.168 25.595 1.00 93.06 92 LEU A N 1
ATOM 763 C CA . LEU A 1 92 ? -19.400 -0.032 25.596 1.00 93.06 92 LEU A CA 1
ATOM 764 C C . LEU A 1 92 ? -20.070 -1.062 26.516 1.00 93.06 92 LEU A C 1
ATOM 766 O O . LEU A 1 92 ? -20.938 -0.714 27.313 1.00 93.06 92 LEU A O 1
ATOM 770 N N . GLU A 1 93 ? -19.641 -2.324 26.444 1.00 92.00 93 GLU A N 1
ATOM 771 C CA . GLU A 1 93 ? -20.166 -3.387 27.303 1.00 92.00 93 GLU A CA 1
ATOM 772 C C . GLU A 1 93 ? -19.847 -3.129 28.780 1.00 92.00 93 GLU A C 1
ATOM 774 O O . GLU A 1 93 ? -20.699 -3.353 29.641 1.00 92.00 93 GLU A O 1
ATOM 779 N N . ARG A 1 94 ? -18.657 -2.597 29.087 1.00 90.44 94 ARG A N 1
ATOM 780 C CA . ARG A 1 94 ? -18.300 -2.183 30.450 1.00 90.44 94 ARG A CA 1
ATOM 781 C C . ARG A 1 94 ? -19.243 -1.098 30.965 1.00 90.44 94 ARG A C 1
ATOM 783 O O . ARG A 1 94 ? -19.788 -1.252 32.055 1.00 90.44 94 ARG A O 1
ATOM 790 N N . THR A 1 95 ? -19.487 -0.051 30.178 1.00 91.25 95 THR A N 1
ATOM 791 C CA . THR A 1 95 ? -20.421 1.024 30.545 1.00 91.25 95 THR A CA 1
ATOM 792 C C . THR A 1 95 ? -21.845 0.500 30.716 1.00 91.25 95 THR A C 1
ATOM 794 O O . THR A 1 95 ? -22.509 0.865 31.679 1.00 91.25 95 THR A O 1
ATOM 797 N N . ARG A 1 96 ? -22.304 -0.414 29.848 1.00 88.62 96 ARG A N 1
ATOM 798 C CA . ARG A 1 96 ? -23.629 -1.047 29.959 1.00 88.62 96 ARG A CA 1
ATOM 799 C C . ARG A 1 96 ? -23.778 -1.881 31.233 1.00 88.62 96 ARG A C 1
ATOM 801 O O . ARG A 1 96 ? -24.844 -1.898 31.841 1.00 88.62 96 ARG A O 1
ATOM 808 N N . ARG A 1 97 ? -22.733 -2.607 31.636 1.00 87.44 97 ARG A N 1
ATOM 809 C CA . ARG A 1 97 ? -22.739 -3.370 32.894 1.00 87.44 97 ARG A CA 1
ATOM 810 C C . ARG A 1 97 ? -22.791 -2.443 34.104 1.00 87.44 97 ARG A C 1
ATOM 812 O O . ARG A 1 97 ? -23.578 -2.699 35.005 1.00 87.44 97 ARG A O 1
ATOM 819 N N . LEU A 1 98 ? -22.015 -1.359 34.080 1.00 85.25 98 LEU A N 1
ATOM 820 C CA . LEU A 1 98 ? -22.009 -0.348 35.139 1.00 85.25 98 LEU A CA 1
ATOM 821 C C . LEU A 1 98 ? -23.356 0.386 35.248 1.00 85.25 98 LEU A C 1
ATOM 823 O O . LEU A 1 98 ? -23.861 0.578 36.348 1.00 85.25 98 LEU A O 1
ATOM 827 N N . SER A 1 99 ? -23.990 0.749 34.130 1.00 81.12 99 SER A N 1
ATOM 828 C CA . SER A 1 99 ? -25.313 1.384 34.169 1.00 81.12 99 SER A CA 1
ATOM 829 C C . SER A 1 99 ? -26.403 0.432 34.667 1.00 81.12 99 SER A C 1
ATOM 831 O O . SER A 1 99 ? -27.276 0.845 35.426 1.00 81.12 99 SER A O 1
ATOM 833 N N . LYS A 1 100 ? -26.329 -0.860 34.318 1.00 76.31 100 LYS A N 1
ATOM 834 C CA . LYS A 1 100 ? -27.228 -1.889 34.866 1.00 76.31 100 LYS A CA 1
ATOM 835 C C . LYS A 1 100 ? -27.035 -2.117 36.364 1.00 76.31 100 LYS A C 1
ATOM 837 O O . LYS A 1 100 ? -28.031 -2.302 37.054 1.00 76.31 100 LYS A O 1
ATOM 842 N N . SER A 1 101 ? -25.801 -2.099 36.873 1.00 66.50 101 SER A N 1
ATOM 843 C CA . SER A 1 101 ? -25.561 -2.240 38.315 1.00 66.50 101 SER A CA 1
ATOM 844 C C . SER A 1 101 ? -26.058 -1.024 39.101 1.00 66.50 101 SER A C 1
ATOM 846 O O . SER A 1 101 ? -26.656 -1.201 40.154 1.00 66.50 101 SER A O 1
ATOM 848 N N . VAL A 1 102 ? -25.901 0.194 38.566 1.00 64.62 102 VAL A N 1
ATOM 849 C CA . VAL A 1 102 ? -26.426 1.422 39.196 1.00 64.62 102 VAL A CA 1
ATOM 850 C C . VAL A 1 102 ? -27.963 1.459 39.183 1.00 64.62 102 VAL A C 1
ATOM 852 O O . VAL A 1 102 ? -28.574 1.851 40.171 1.00 64.62 102 VAL A O 1
ATOM 855 N N . ALA A 1 103 ? -28.614 0.996 38.109 1.00 59.19 103 ALA A N 1
ATOM 856 C CA . ALA A 1 103 ? -30.078 0.909 38.052 1.00 59.19 103 ALA A CA 1
ATOM 857 C C . ALA A 1 103 ? -30.670 -0.093 39.069 1.00 59.19 103 ALA A C 1
ATOM 859 O O . ALA A 1 103 ? -31.795 0.091 39.539 1.00 59.19 103 ALA A O 1
ATOM 860 N N . TYR A 1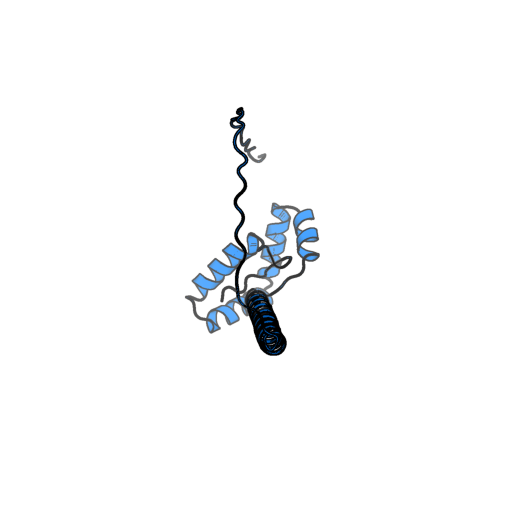 104 ? -29.912 -1.136 39.425 1.00 54.47 104 TYR A N 1
ATOM 861 C CA . TYR A 1 104 ? -30.316 -2.114 40.438 1.00 54.47 104 TYR A CA 1
ATOM 862 C C . TYR A 1 104 ? -30.153 -1.583 41.873 1.00 54.47 104 TYR A C 1
ATOM 864 O O . TYR A 1 104 ? -30.972 -1.904 42.728 1.00 54.47 104 TYR A O 1
ATOM 872 N N . ASP A 1 105 ? -29.157 -0.728 42.122 1.00 54.50 105 ASP A N 1
ATOM 873 C CA . ASP A 1 105 ? -28.900 -0.107 43.435 1.00 54.50 105 ASP A CA 1
ATOM 874 C C . ASP A 1 105 ? -29.859 1.066 43.745 1.00 54.50 105 ASP A C 1
ATOM 876 O O . ASP A 1 105 ? -30.139 1.386 44.895 1.00 54.50 105 ASP A O 1
ATOM 880 N N . GLY A 1 106 ? -30.454 1.681 42.716 1.00 50.28 106 GLY A N 1
ATOM 881 C CA . GLY A 1 106 ? -31.468 2.734 42.873 1.00 50.28 106 GLY A CA 1
ATOM 882 C C . GLY A 1 106 ? -32.915 2.250 43.059 1.00 50.28 106 GLY A C 1
ATOM 883 O O . GLY A 1 106 ? -33.794 3.074 43.303 1.00 50.28 106 GLY A O 1
ATOM 884 N N . SER A 1 107 ? -33.197 0.944 42.931 1.00 48.03 107 SER A N 1
ATOM 885 C CA . SER A 1 107 ? -34.577 0.413 42.893 1.00 48.03 107 SER A CA 1
ATOM 886 C C . SER A 1 107 ? -35.145 -0.044 44.246 1.00 48.03 107 SER A C 1
ATOM 888 O O . SER A 1 107 ? -36.297 -0.470 44.310 1.00 48.03 107 SER A O 1
ATOM 890 N N . THR A 1 108 ? -34.425 0.109 45.362 1.00 48.44 108 THR A N 1
ATOM 891 C CA . THR A 1 108 ? -35.022 -0.026 46.705 1.00 48.44 108 THR A CA 1
ATOM 892 C C . THR A 1 108 ? -35.595 1.304 47.198 1.00 48.44 108 THR A C 1
ATOM 894 O O . THR A 1 108 ? -35.185 1.837 48.226 1.00 48.44 108 THR A O 1
ATOM 897 N N . LYS A 1 109 ? -36.576 1.855 46.479 1.00 46.88 109 LYS A N 1
ATOM 898 C CA . LYS A 1 109 ? -37.572 2.759 47.069 1.00 46.88 109 LYS A CA 1
ATOM 899 C C . LYS A 1 109 ? -38.886 2.667 46.290 1.00 46.88 109 LYS A C 1
ATOM 901 O O . LYS A 1 109 ? -39.062 3.293 45.256 1.00 46.88 109 LYS A O 1
ATOM 906 N N . LEU A 1 110 ? -39.755 1.804 46.818 1.00 49.41 110 LEU A N 1
ATOM 907 C CA . LEU A 1 110 ? -41.222 1.870 46.849 1.00 49.41 110 LEU A CA 1
ATOM 908 C C . LEU A 1 110 ? -41.894 2.888 45.903 1.00 49.41 110 LEU A C 1
ATOM 910 O O . LEU A 1 110 ? -41.802 4.085 46.158 1.00 49.41 110 LEU A O 1
ATOM 914 N N . ALA A 1 111 ? -42.689 2.400 44.941 1.00 38.12 111 ALA A N 1
ATOM 915 C CA . ALA A 1 111 ? -44.109 2.769 44.789 1.00 38.12 111 ALA A CA 1
ATOM 916 C C . ALA A 1 111 ? -44.761 2.105 43.554 1.00 38.12 111 ALA A C 1
ATOM 918 O O . ALA A 1 111 ? -44.382 2.348 42.415 1.00 38.12 111 ALA A O 1
ATOM 919 N N . HIS A 1 112 ? -45.820 1.340 43.802 1.00 39.41 112 HIS A N 1
ATOM 920 C CA . HIS A 1 112 ? -46.978 1.142 42.919 1.00 39.41 112 HIS A CA 1
ATOM 921 C C . HIS A 1 112 ? -48.230 1.377 43.800 1.00 39.41 112 HIS A C 1
ATOM 923 O O . HIS A 1 112 ? -48.101 1.189 45.014 1.00 39.41 112 HIS A O 1
ATOM 929 N N . PRO A 1 113 ? -49.449 1.646 43.280 1.00 59.34 113 PRO A N 1
ATOM 930 C CA . PRO A 1 113 ? -49.852 2.043 41.923 1.00 59.34 113 PRO A CA 1
ATOM 931 C C . PRO A 1 113 ? -50.892 3.207 41.878 1.00 59.34 113 PRO A C 1
ATOM 933 O O . PRO A 1 113 ? -51.418 3.643 42.893 1.00 59.34 113 PRO A O 1
ATOM 936 N N . SER A 1 114 ? -51.276 3.581 40.648 1.00 41.59 114 SER A N 1
ATOM 937 C CA . SER A 1 114 ? -52.576 4.159 40.238 1.00 41.59 114 SER A CA 1
ATOM 938 C C . SER A 1 114 ? -52.825 5.671 40.377 1.00 41.59 114 SER A C 1
ATOM 940 O O . SER A 1 114 ? -53.027 6.197 41.464 1.00 41.59 114 SER A O 1
ATOM 942 N N . SER A 1 115 ? -52.983 6.337 39.227 1.00 39.34 115 SER A N 1
ATOM 943 C CA . SER A 1 115 ? -54.180 7.141 38.943 1.00 39.34 115 SER A CA 1
ATOM 944 C C . SER A 1 115 ? -54.313 7.374 37.440 1.00 39.34 115 SER A C 1
ATOM 946 O O . SER A 1 115 ? -53.436 7.941 36.792 1.00 39.34 115 SER A O 1
ATOM 948 N N . SER A 1 116 ? -55.455 6.945 36.919 1.00 48.19 116 SER A N 1
ATOM 949 C CA . SER A 1 116 ? -56.070 7.336 35.657 1.00 48.19 116 SER A CA 1
ATOM 950 C C . SER A 1 116 ? -56.003 8.845 35.397 1.00 48.19 116 SER A C 1
ATOM 952 O O . SER A 1 116 ? -56.230 9.624 36.320 1.00 48.19 116 SER A O 1
ATOM 954 N N . GLN A 1 117 ? -55.828 9.240 34.132 1.00 47.75 117 GLN A N 1
ATOM 955 C CA . GLN A 1 117 ? -56.733 10.177 33.452 1.00 47.75 117 GLN A CA 1
ATOM 956 C C . GLN A 1 117 ? -56.451 10.234 31.942 1.00 47.75 117 GLN A C 1
ATOM 958 O O . GLN A 1 117 ? -55.343 10.507 31.489 1.00 47.75 117 GLN A O 1
ATOM 963 N N . GLN A 1 118 ? -57.507 9.957 31.177 1.00 44.78 118 GLN A N 1
ATOM 964 C CA . GLN A 1 118 ? -57.665 10.305 29.770 1.00 44.78 118 GLN A CA 1
ATOM 965 C C . GLN A 1 118 ? -57.534 11.822 29.579 1.00 44.78 118 GLN A C 1
ATOM 967 O O . GLN A 1 118 ? -58.123 12.580 30.344 1.00 44.78 118 GLN A O 1
ATOM 972 N N . SER A 1 119 ? -56.937 12.267 28.473 1.00 43.47 119 SER A N 1
ATOM 973 C CA . SER A 1 119 ? -57.567 13.342 27.704 1.00 43.47 119 SER A CA 1
ATOM 974 C C . SER A 1 119 ? -57.210 13.249 26.224 1.00 43.47 119 SER A C 1
ATOM 976 O O . SER A 1 119 ? -56.067 13.036 25.829 1.00 43.47 119 SER A O 1
ATOM 97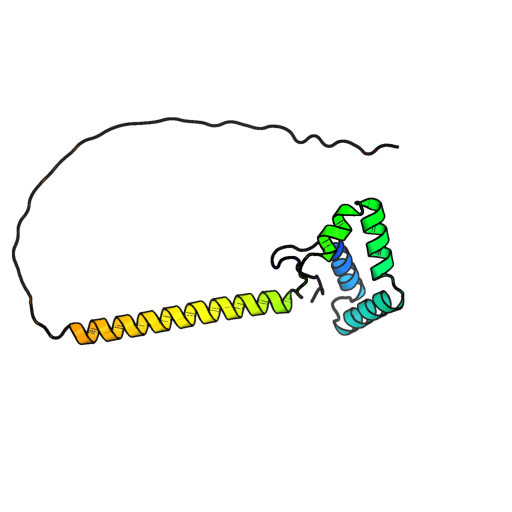8 N N . HIS A 1 120 ? -58.265 13.366 25.430 1.00 41.75 120 HIS A N 1
ATOM 979 C CA . HIS A 1 120 ? -58.281 13.540 23.994 1.00 41.75 120 HIS A CA 1
ATOM 980 C C . HIS A 1 120 ? -57.470 14.766 23.557 1.00 41.75 120 HIS A C 1
ATOM 982 O O . HIS A 1 120 ? -57.615 15.836 24.145 1.00 41.75 120 HIS A O 1
ATOM 988 N N . ARG A 1 121 ? -56.797 14.672 22.405 1.00 38.78 121 ARG A N 1
ATOM 989 C CA . ARG A 1 121 ? -56.876 15.737 21.397 1.00 38.78 121 ARG A CA 1
ATOM 990 C C . ARG A 1 121 ? -56.600 15.195 20.001 1.00 38.78 121 ARG A C 1
ATOM 992 O O . ARG A 1 121 ? -55.591 14.553 19.739 1.00 38.78 121 ARG A O 1
ATOM 999 N N . SER A 1 122 ? -57.578 15.444 19.149 1.00 41.69 122 SER A N 1
ATOM 1000 C CA . SER A 1 122 ? -57.671 15.054 17.754 1.00 41.69 122 SER A CA 1
ATOM 1001 C C . SER A 1 122 ? -56.949 16.050 16.832 1.00 41.69 122 SER A C 1
ATOM 1003 O O . SER A 1 122 ? -56.968 17.242 17.120 1.00 41.69 122 SER A O 1
ATOM 1005 N N . ARG A 1 123 ? -56.515 15.533 15.671 1.00 39.12 123 ARG A N 1
ATOM 1006 C CA . ARG A 1 123 ? -56.823 16.029 14.306 1.00 39.12 123 ARG A CA 1
ATOM 1007 C C . ARG A 1 123 ? -56.098 17.270 13.735 1.00 39.12 123 ARG A C 1
ATOM 1009 O O . ARG A 1 123 ? -56.014 18.308 14.378 1.00 39.12 123 ARG A O 1
ATOM 1016 N N . GLY A 1 124 ? -55.732 17.124 12.452 1.00 38.00 124 GLY A N 1
ATOM 1017 C CA . GLY A 1 124 ? -55.277 18.133 11.475 1.00 38.00 124 GLY A CA 1
ATOM 1018 C C . GLY A 1 124 ? -53.982 17.653 10.804 1.00 38.00 124 GLY A C 1
ATOM 1019 O O . GLY A 1 124 ? -52.952 17.676 11.465 1.00 38.00 124 GLY A O 1
ATOM 1020 N N . GLU A 1 125 ? -53.998 16.926 9.676 1.00 42.50 125 GLU A N 1
ATOM 1021 C CA . GLU A 1 125 ? -54.162 17.431 8.285 1.00 42.50 125 GLU A CA 1
ATOM 1022 C C . GLU A 1 125 ? -53.163 18.567 7.992 1.00 42.50 125 GLU A C 1
ATOM 1024 O O . GLU A 1 125 ? -53.249 19.608 8.635 1.00 42.50 125 GLU A O 1
ATOM 1029 N N . ASP A 1 126 ? -52.164 18.373 7.119 1.00 40.50 126 ASP A N 1
ATOM 1030 C CA . ASP A 1 126 ? -52.278 18.677 5.677 1.00 40.50 126 ASP A CA 1
ATOM 1031 C C . ASP A 1 126 ? -50.931 18.581 4.918 1.00 40.50 126 ASP A C 1
ATOM 1033 O O . ASP A 1 126 ? -49.883 18.803 5.519 1.00 40.50 126 ASP A O 1
ATOM 1037 N N . GLU A 1 127 ? -51.030 18.206 3.631 1.00 44.44 127 GLU A N 1
ATOM 1038 C CA . GLU A 1 127 ? -50.277 18.596 2.402 1.00 44.44 127 GLU A CA 1
ATOM 1039 C C . GLU A 1 127 ? -48.797 19.059 2.475 1.00 44.44 127 GLU A C 1
ATOM 1041 O O . GLU A 1 127 ? -48.371 19.741 3.394 1.00 44.44 127 GLU A O 1
ATOM 1046 N N . GLY A 1 128 ? -47.889 18.820 1.523 1.00 41.12 128 GLY A N 1
ATOM 1047 C CA . GLY A 1 128 ? -47.860 18.380 0.118 1.00 41.12 128 GLY A CA 1
ATOM 1048 C C . GLY A 1 128 ? -46.362 18.389 -0.294 1.00 41.12 128 GLY A C 1
ATOM 1049 O O . GLY A 1 128 ? -45.550 19.028 0.373 1.00 41.12 128 GLY A O 1
ATOM 1050 N N . ASP A 1 129 ? -45.883 17.479 -1.138 1.00 42.56 129 ASP A N 1
ATOM 1051 C CA . ASP A 1 129 ? -45.812 17.570 -2.610 1.00 42.56 129 ASP A CA 1
ATOM 1052 C C . ASP A 1 129 ? -44.466 18.126 -3.140 1.00 42.56 129 ASP A C 1
ATOM 1054 O O . ASP A 1 129 ? -43.772 18.878 -2.459 1.00 42.56 129 ASP A O 1
ATOM 1058 N N . ASP A 1 130 ? -44.142 17.692 -4.362 1.00 46.62 130 ASP A N 1
ATOM 1059 C CA . ASP A 1 130 ? -43.023 18.009 -5.258 1.00 46.62 130 ASP A CA 1
ATOM 1060 C C . ASP A 1 130 ? -41.632 17.443 -4.897 1.00 46.62 130 ASP A C 1
ATOM 1062 O O . ASP A 1 130 ? -41.067 17.671 -3.834 1.00 46.62 130 ASP A O 1
ATOM 1066 N N . GLY A 1 131 ? -40.958 16.654 -5.738 1.00 40.28 131 GLY A N 1
ATOM 1067 C CA . GLY A 1 131 ? -40.976 16.635 -7.202 1.00 40.28 131 GLY A CA 1
ATOM 1068 C C . GLY A 1 131 ? -39.608 17.113 -7.703 1.00 40.28 131 GLY A C 1
ATOM 1069 O O . GLY A 1 131 ? -39.214 18.243 -7.437 1.00 40.28 131 GLY A O 1
ATOM 1070 N N . GLY A 1 132 ? -38.843 16.259 -8.396 1.00 39.50 132 GLY A N 1
ATOM 1071 C CA . GLY A 1 132 ? -37.575 16.694 -8.998 1.00 39.50 132 GLY A CA 1
ATOM 1072 C C . GLY A 1 132 ? -36.607 15.589 -9.412 1.00 39.50 132 GLY A C 1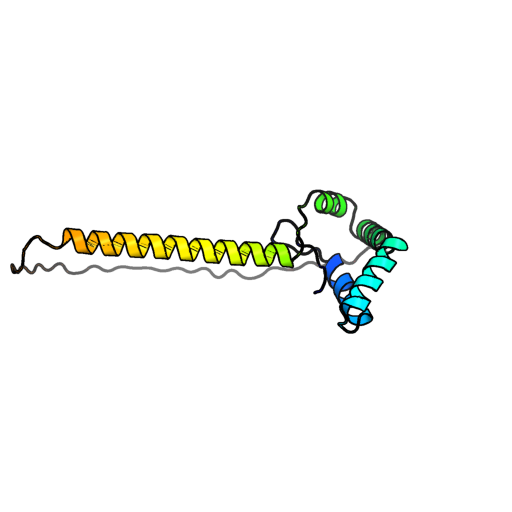
ATOM 1073 O O . GLY A 1 132 ? -35.560 15.419 -8.793 1.00 39.50 132 GLY A O 1
ATOM 1074 N N . CYS A 1 133 ? -36.941 14.865 -10.483 1.00 45.19 133 CYS A N 1
ATOM 1075 C CA . CYS A 1 133 ? -35.946 14.226 -11.349 1.00 45.19 133 CYS A CA 1
ATOM 1076 C C . CYS A 1 133 ? -35.158 15.306 -12.100 1.00 45.19 133 CYS A C 1
ATOM 1078 O O . CYS A 1 133 ? -35.776 16.197 -12.679 1.00 45.19 133 CYS A O 1
ATOM 1080 N N . THR A 1 134 ? -33.836 15.163 -12.194 1.00 55.91 134 THR A N 1
ATOM 1081 C CA . THR A 1 134 ? -33.079 15.664 -13.350 1.00 55.91 134 THR A CA 1
ATOM 1082 C C . THR A 1 134 ? -31.976 14.686 -13.717 1.00 55.91 134 THR A C 1
ATOM 1084 O O . THR A 1 134 ? -31.156 14.302 -12.881 1.00 55.91 134 THR A O 1
ATOM 1087 N N . ASP A 1 135 ? -32.022 14.318 -14.988 1.00 44.50 135 ASP A N 1
ATOM 1088 C CA . ASP A 1 135 ? -31.142 13.447 -15.744 1.00 44.50 135 ASP A CA 1
ATOM 1089 C C . ASP A 1 135 ? -29.708 13.977 -15.936 1.00 44.50 135 ASP A C 1
ATOM 1091 O O . ASP A 1 135 ? -29.445 15.177 -15.898 1.00 44.50 135 ASP A O 1
ATOM 1095 N N . ASP A 1 136 ? -28.816 13.011 -16.172 1.00 47.53 136 ASP A N 1
ATOM 1096 C CA . ASP A 1 136 ? -27.863 12.922 -17.289 1.00 47.53 136 ASP A CA 1
ATOM 1097 C C . ASP A 1 136 ? -27.071 14.170 -17.730 1.00 47.53 136 ASP A C 1
ATOM 1099 O O . ASP A 1 136 ? -27.625 15.147 -18.232 1.00 47.53 136 ASP A O 1
ATOM 1103 N N . GLN A 1 137 ? -25.734 14.052 -17.683 1.00 53.22 137 GLN A N 1
ATOM 1104 C CA . GLN A 1 137 ? -24.881 14.392 -18.831 1.00 53.22 137 GLN A CA 1
ATOM 1105 C C . GLN A 1 137 ? -23.433 13.890 -18.675 1.00 53.22 137 GLN A C 1
ATOM 1107 O O . GLN A 1 137 ? -22.652 14.379 -17.862 1.00 53.22 137 GLN A O 1
ATOM 1112 N N . GLY A 1 138 ? -23.075 12.940 -19.544 1.00 43.62 138 GLY A N 1
ATOM 1113 C CA . GLY A 1 138 ? -21.998 13.145 -20.519 1.00 43.62 138 GLY A CA 1
ATOM 1114 C C . GLY A 1 138 ? -20.548 13.048 -20.043 1.00 43.62 138 GLY A C 1
ATOM 1115 O O . GLY A 1 138 ? -19.894 14.051 -19.769 1.00 43.62 138 GLY A O 1
ATOM 1116 N N . ALA A 1 139 ? -19.992 11.838 -20.115 1.00 51.84 139 ALA A N 1
ATOM 1117 C CA . ALA A 1 139 ? -18.554 11.624 -20.233 1.00 51.84 139 ALA A CA 1
ATOM 1118 C C . ALA A 1 139 ? -18.043 12.139 -21.596 1.00 51.84 139 ALA A C 1
ATOM 1120 O O . ALA A 1 139 ? -18.558 11.744 -22.640 1.00 51.84 139 ALA A O 1
ATOM 1121 N N . GLN A 1 140 ? -17.004 12.979 -21.595 1.00 54.06 140 GLN A N 1
ATOM 1122 C CA . GLN A 1 140 ? -16.191 13.256 -22.782 1.00 54.06 140 GLN A CA 1
ATOM 1123 C C . GLN A 1 140 ? -14.784 12.697 -22.573 1.00 54.06 140 GLN A C 1
ATOM 1125 O O . GLN A 1 140 ? -13.970 13.236 -21.824 1.00 54.06 140 GLN A O 1
ATOM 1130 N N . GLU A 1 141 ? -14.531 11.584 -23.248 1.00 46.69 141 GLU A N 1
ATOM 1131 C CA . GLU A 1 141 ? -13.230 10.954 -23.413 1.00 46.69 141 GLU A CA 1
ATOM 1132 C C . GLU A 1 141 ? -12.497 11.679 -24.557 1.00 46.69 141 GLU A C 1
ATOM 1134 O O . GLU A 1 141 ? -12.984 11.718 -25.686 1.00 46.69 141 GLU A O 1
ATOM 1139 N N . GLN A 1 142 ? -11.355 12.312 -24.272 1.00 66.88 142 GLN A N 1
ATOM 1140 C CA . GLN A 1 142 ? -10.474 12.864 -25.308 1.00 66.88 142 GLN A CA 1
ATOM 1141 C C . GLN A 1 142 ? -9.385 11.836 -25.660 1.00 66.88 142 GLN A C 1
ATOM 1143 O O . GLN A 1 142 ? -8.749 11.310 -24.742 1.00 66.88 142 GLN A O 1
ATOM 1148 N N . PRO A 1 143 ? -9.118 11.560 -26.951 1.00 71.94 143 PRO A N 1
ATOM 1149 C CA . PRO A 1 143 ? -8.016 10.691 -27.356 1.00 71.94 143 PRO A CA 1
ATOM 1150 C C . PRO A 1 143 ? -6.649 11.404 -27.256 1.00 71.94 143 PRO A C 1
ATOM 1152 O O . PRO A 1 143 ? -6.581 12.631 -27.370 1.00 71.94 143 PRO A O 1
ATOM 1155 N N . PRO A 1 144 ? -5.543 10.660 -27.054 1.00 71.50 144 PRO A N 1
ATOM 1156 C CA . PRO A 1 144 ? -4.208 11.239 -26.914 1.00 71.50 144 PRO A CA 1
ATOM 1157 C C . PRO A 1 144 ? -3.613 11.707 -28.259 1.00 71.50 144 PRO A C 1
ATOM 1159 O O . PRO A 1 144 ? -3.930 11.135 -29.305 1.00 71.50 144 PRO A O 1
ATOM 1162 N N . PRO A 1 145 ? -2.724 12.720 -28.241 1.00 71.06 145 PRO A N 1
ATOM 1163 C CA . PRO A 1 145 ? -2.060 13.226 -29.440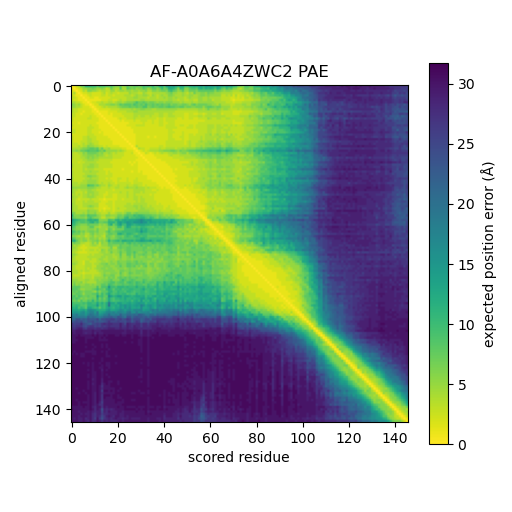 1.00 71.06 145 PRO A CA 1
ATOM 1164 C C . PRO A 1 145 ? -0.988 12.260 -29.971 1.00 71.06 145 PRO A C 1
ATOM 1166 O O . PRO A 1 145 ? -0.356 11.536 -29.198 1.00 71.06 145 PRO A O 1
ATOM 1169 N N . SER A 1 146 ? -0.830 12.280 -31.299 1.00 69.12 146 SER A N 1
ATOM 1170 C CA . SER A 1 146 ? 0.115 11.490 -32.107 1.00 69.12 146 SER A CA 1
ATOM 1171 C C . SER A 1 146 ? 1.585 11.820 -31.864 1.00 69.12 146 SER A C 1
ATOM 1173 O O . SER A 1 146 ? 1.888 12.997 -31.564 1.00 69.12 146 SER A O 1
#

pLDDT: mean 76.52, std 19.59, range [38.0, 96.19]

Radius of gyration: 30.43 Å; Cα contacts (8 Å, |Δi|>4): 63; chains: 1; bounding box: 76×38×79 Å

Secondary structure (DSSP, 8-state):
---PEEETTTEE-TTHHHHHHHHHHHTTT-HHHHHHHHHHHHHTTHHHHHHHHHHHHH-HHHHHHHHHS-EEEHHHHHHHHHHHHHHHHHHHHHHHHHHHHHHHHT--S-------------------------------PPPPP-

Mean predicted aligned error: 16.64 Å